Protein AF-A0A2M7WUG9-F1 (afdb_monomer)

Radius of gyration: 15.12 Å; Cα contacts (8 Å, |Δi|>4): 108; chains: 1; bounding box: 49×30×35 Å

Structure (mmCIF, N/CA/C/O backbone):
data_AF-A0A2M7WUG9-F1
#
_entry.id   AF-A0A2M7WUG9-F1
#
loop_
_atom_site.group_PDB
_atom_site.id
_atom_site.type_symbol
_atom_site.label_atom_id
_atom_site.label_alt_id
_atom_site.label_comp_id
_atom_site.label_asym_id
_atom_site.label_entity_id
_atom_site.label_seq_id
_atom_site.pdbx_PDB_ins_code
_atom_site.Cartn_x
_atom_site.Cartn_y
_atom_site.Cartn_z
_atom_site.occupancy
_atom_site.B_iso_or_equiv
_atom_site.auth_seq_id
_atom_site.auth_comp_id
_atom_site.auth_asym_id
_atom_site.auth_atom_id
_atom_site.pdbx_PDB_model_num
ATOM 1 N N . ASP A 1 1 ? -32.841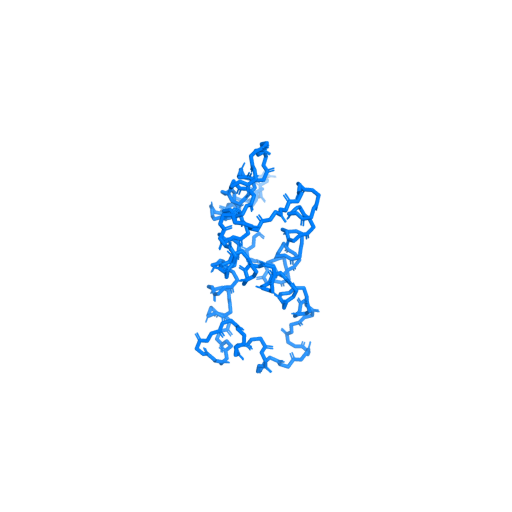 20.372 -19.139 1.00 46.22 1 ASP A N 1
ATOM 2 C CA . ASP A 1 1 ? -32.434 19.986 -17.782 1.00 46.22 1 ASP A CA 1
ATOM 3 C C . ASP A 1 1 ? -31.388 18.893 -17.939 1.00 46.22 1 ASP A C 1
ATOM 5 O O . ASP A 1 1 ? -31.719 17.719 -18.033 1.00 46.22 1 ASP A O 1
ATOM 9 N N . GLU A 1 2 ? -30.147 19.301 -18.215 1.00 43.75 2 GLU A N 1
ATOM 10 C CA . GLU A 1 2 ? -29.052 18.396 -18.576 1.00 43.75 2 GLU A CA 1
ATOM 11 C C . GLU A 1 2 ? -28.080 18.277 -17.405 1.00 43.75 2 GLU A C 1
ATOM 13 O O . GLU A 1 2 ? -27.332 19.198 -17.095 1.00 43.75 2 GLU A O 1
ATOM 18 N N . GLY A 1 3 ? -28.103 17.099 -16.785 1.00 35.75 3 GLY A N 1
ATOM 19 C CA . GLY A 1 3 ? -26.884 16.357 -16.498 1.00 35.75 3 GLY A CA 1
ATOM 20 C C . GLY A 1 3 ? -25.914 17.014 -15.529 1.00 35.75 3 GLY A C 1
ATOM 21 O O . GLY A 1 3 ? -24.826 17.432 -15.919 1.00 35.75 3 GLY A O 1
ATOM 22 N N . LEU A 1 4 ? -26.230 16.920 -14.238 1.00 43.97 4 LEU A N 1
ATOM 23 C CA . LEU A 1 4 ? -25.222 16.805 -13.185 1.00 43.97 4 LEU A CA 1
ATOM 24 C C . LEU A 1 4 ? -24.423 15.503 -13.394 1.00 43.97 4 LEU A C 1
ATOM 26 O O . LEU A 1 4 ? -24.538 14.550 -12.626 1.00 43.97 4 LEU A O 1
ATOM 30 N N . VAL A 1 5 ? -23.616 15.425 -14.456 1.00 50.41 5 VAL A N 1
ATOM 31 C CA . VAL A 1 5 ? -22.586 14.393 -14.587 1.00 50.41 5 VAL A CA 1
ATOM 32 C C . VAL A 1 5 ? -21.426 14.845 -13.716 1.00 50.41 5 VAL A C 1
ATOM 34 O O . VAL A 1 5 ? -20.475 15.475 -14.165 1.00 50.41 5 VAL A O 1
ATOM 37 N N . ASN A 1 6 ? -21.627 14.603 -12.423 1.00 40.38 6 ASN A N 1
ATOM 38 C CA . ASN A 1 6 ? -20.662 14.521 -11.341 1.00 40.38 6 ASN A CA 1
ATOM 39 C C . ASN A 1 6 ? -19.207 14.683 -11.796 1.00 40.38 6 ASN A C 1
ATOM 41 O O . ASN A 1 6 ? -18.523 13.721 -12.144 1.00 40.38 6 ASN A O 1
ATOM 45 N N . ASN A 1 7 ? -18.724 15.921 -11.729 1.00 43.81 7 ASN A N 1
ATOM 46 C CA . ASN A 1 7 ? -17.314 16.260 -11.839 1.00 43.81 7 ASN A CA 1
ATOM 47 C C . ASN A 1 7 ? -16.614 15.860 -10.524 1.00 43.81 7 ASN A C 1
ATOM 49 O O . ASN A 1 7 ? -16.103 16.715 -9.803 1.00 43.81 7 ASN A O 1
ATOM 53 N N . ILE A 1 8 ? -16.677 14.569 -10.159 1.00 52.41 8 ILE A N 1
ATOM 54 C CA . ILE A 1 8 ? -15.932 14.028 -9.017 1.00 52.41 8 ILE A CA 1
ATOM 55 C C . ILE A 1 8 ? -14.459 14.251 -9.358 1.00 52.41 8 ILE A C 1
ATOM 57 O O . ILE A 1 8 ? -13.998 13.748 -10.391 1.00 52.41 8 ILE A O 1
ATOM 61 N N . PRO A 1 9 ? -13.712 15.031 -8.560 1.00 56.53 9 PRO A N 1
ATOM 62 C CA . PRO A 1 9 ? -12.302 15.245 -8.821 1.00 56.53 9 PRO A CA 1
ATOM 63 C C . PRO A 1 9 ? -11.605 13.886 -8.821 1.00 56.53 9 PRO A C 1
ATOM 65 O O . PRO A 1 9 ? -11.499 13.243 -7.781 1.00 56.53 9 PRO A O 1
ATOM 68 N N . LYS A 1 10 ? -11.135 13.431 -9.990 1.00 66.81 10 LYS A N 1
ATOM 69 C CA . LYS A 1 10 ? -10.357 12.192 -10.079 1.00 66.81 10 LYS A CA 1
ATOM 70 C C . LYS A 1 10 ? -9.182 12.297 -9.111 1.00 66.81 10 LYS A C 1
ATOM 72 O O . LYS A 1 10 ? -8.388 13.238 -9.216 1.00 66.81 10 LYS A O 1
ATOM 77 N N . ASN A 1 11 ? -9.058 11.338 -8.195 1.00 88.81 11 ASN A N 1
ATOM 78 C CA . ASN A 1 11 ? -7.955 11.303 -7.245 1.00 88.81 11 ASN A CA 1
ATOM 79 C C . ASN A 1 11 ? -6.620 11.267 -8.020 1.00 88.81 11 ASN A C 1
ATOM 81 O O . ASN A 1 11 ? -6.273 10.278 -8.669 1.00 88.81 11 ASN A O 1
ATOM 85 N N . LYS A 1 12 ? -5.874 12.381 -8.001 1.00 93.56 12 LYS A N 1
ATOM 86 C CA . LYS A 1 12 ? -4.640 12.541 -8.792 1.00 93.56 12 LYS A CA 1
ATOM 87 C C . LYS A 1 12 ? -3.540 11.564 -8.367 1.00 93.56 12 LYS A C 1
ATOM 89 O O . LYS A 1 12 ? -2.688 11.235 -9.187 1.00 93.56 12 LYS A O 1
ATOM 94 N N . LYS A 1 13 ? -3.527 11.112 -7.104 1.00 94.94 13 LYS A N 1
ATOM 95 C CA . LYS A 1 13 ? -2.602 10.066 -6.632 1.00 94.94 13 LYS A CA 1
ATOM 96 C C . LYS A 1 13 ? -2.961 8.737 -7.287 1.00 94.94 13 LYS A C 1
ATOM 98 O O . LYS A 1 13 ? -2.104 8.137 -7.925 1.00 94.94 13 LYS A O 1
ATOM 103 N N . TRP A 1 14 ? -4.244 8.383 -7.290 1.00 97.56 14 TRP A N 1
ATOM 104 C CA . TRP A 1 14 ? -4.714 7.166 -7.947 1.00 97.56 14 TRP A CA 1
ATOM 105 C C . TRP A 1 14 ? -4.413 7.130 -9.451 1.00 97.56 14 TRP A C 1
ATOM 107 O O . TRP A 1 14 ? -3.959 6.119 -9.974 1.00 97.56 14 TRP A O 1
ATOM 117 N N . GLN A 1 15 ? -4.588 8.246 -10.164 1.00 96.81 15 GLN A N 1
ATOM 118 C CA . GLN A 1 15 ? -4.258 8.296 -11.596 1.00 96.81 15 GLN A CA 1
ATOM 119 C C . GLN A 1 15 ? -2.765 8.042 -11.873 1.00 96.81 15 GLN A C 1
ATOM 121 O O . GLN A 1 15 ? -2.430 7.439 -12.894 1.00 96.81 15 GLN A O 1
ATOM 126 N N . ARG A 1 16 ? -1.866 8.459 -10.970 1.00 96.94 16 ARG A N 1
ATOM 127 C CA . ARG A 1 16 ? -0.425 8.181 -11.086 1.00 96.94 16 ARG A CA 1
ATOM 128 C C . ARG A 1 16 ? -0.113 6.707 -10.861 1.00 96.94 16 ARG A C 1
ATOM 130 O O . ARG A 1 16 ? 0.559 6.121 -11.703 1.00 96.94 16 ARG A O 1
ATOM 137 N N . VAL A 1 17 ? -0.717 6.092 -9.843 1.00 98.31 17 VAL A N 1
ATOM 138 C CA . VAL A 1 17 ? -0.662 4.635 -9.625 1.00 98.31 17 VAL A CA 1
ATOM 139 C C . VAL A 1 17 ? -1.064 3.885 -10.899 1.00 98.31 17 VAL A C 1
ATOM 141 O O . VAL A 1 17 ? -0.323 3.026 -11.376 1.00 98.31 17 VAL A O 1
ATOM 144 N N . LEU A 1 18 ? -2.197 4.252 -11.509 1.00 97.88 18 LEU A N 1
ATOM 145 C CA . LEU A 1 18 ? -2.662 3.622 -12.749 1.00 97.88 18 LEU A CA 1
ATOM 146 C C . LEU A 1 18 ? -1.712 3.860 -13.930 1.00 97.88 18 LEU A C 1
ATOM 148 O O . LEU A 1 18 ? -1.515 2.958 -14.741 1.00 97.88 18 LEU A O 1
ATOM 152 N N . THR A 1 19 ? -1.106 5.046 -14.022 1.00 98.00 19 THR A N 1
ATOM 153 C CA . THR A 1 19 ? -0.128 5.374 -15.071 1.00 98.00 19 THR A CA 1
ATOM 154 C C . THR A 1 19 ? 1.111 4.488 -14.954 1.00 98.00 19 THR A C 1
ATOM 156 O O . THR A 1 19 ? 1.528 3.878 -15.937 1.00 98.00 19 THR A O 1
ATOM 159 N N . HIS A 1 20 ? 1.657 4.336 -13.747 1.00 98.12 20 HIS A N 1
ATOM 160 C CA . HIS A 1 20 ? 2.806 3.465 -13.493 1.00 98.12 20 HIS A CA 1
ATOM 161 C C . HIS A 1 20 ? 2.502 1.995 -13.820 1.00 98.12 20 HIS A C 1
ATOM 163 O O . HIS A 1 20 ? 3.330 1.300 -14.407 1.00 98.12 20 HIS A O 1
ATOM 169 N N . MET A 1 21 ? 1.282 1.528 -13.535 1.00 98.19 21 MET A N 1
ATOM 170 C CA . MET A 1 21 ? 0.847 0.162 -13.863 1.00 98.19 21 MET A CA 1
ATOM 171 C C . MET A 1 21 ? 0.721 -0.122 -15.367 1.00 98.19 21 MET A C 1
ATOM 173 O O . MET A 1 21 ? 0.809 -1.280 -15.790 1.00 98.19 21 MET A O 1
ATOM 177 N N . GLN A 1 22 ? 0.555 0.908 -16.201 1.00 97.56 22 GLN A N 1
ATOM 178 C CA . GLN A 1 22 ? 0.547 0.745 -17.658 1.00 97.56 22 GLN A CA 1
ATOM 179 C C . GLN A 1 22 ? 1.942 0.451 -18.227 1.00 97.56 22 GLN A C 1
ATOM 181 O O . GLN A 1 22 ? 2.038 -0.081 -19.335 1.00 97.56 22 GLN A O 1
ATOM 186 N N . SER A 1 23 ? 3.007 0.717 -17.466 1.00 96.69 23 SER A N 1
ATOM 187 C CA . SER A 1 23 ? 4.389 0.477 -17.880 1.00 96.69 23 SER A CA 1
ATOM 188 C C . SER A 1 23 ? 4.693 -1.005 -18.150 1.00 96.69 23 SER A C 1
ATOM 190 O O . SER A 1 23 ? 3.985 -1.927 -17.719 1.00 96.69 23 SER A O 1
ATOM 192 N N . THR A 1 24 ? 5.789 -1.234 -18.871 1.00 95.50 24 THR A N 1
ATOM 193 C CA . THR A 1 24 ? 6.433 -2.541 -19.056 1.00 95.50 24 THR A CA 1
ATOM 194 C C . THR A 1 24 ? 7.594 -2.769 -18.083 1.00 95.50 24 THR A C 1
ATOM 196 O O . THR A 1 24 ? 8.158 -3.860 -18.068 1.00 95.50 24 THR A O 1
ATOM 199 N N . ASN A 1 25 ? 7.965 -1.762 -17.283 1.00 97.19 25 ASN A N 1
ATOM 200 C CA . ASN A 1 25 ? 9.108 -1.830 -16.376 1.00 97.19 25 ASN A CA 1
ATOM 201 C C . ASN A 1 25 ? 8.684 -2.209 -14.957 1.00 97.19 25 ASN A C 1
ATOM 203 O O . ASN A 1 25 ? 7.796 -1.596 -14.366 1.00 97.19 25 ASN A O 1
ATOM 207 N N . GLN A 1 26 ? 9.417 -3.144 -14.354 1.00 97.62 26 GLN A N 1
ATOM 208 C CA . GLN A 1 26 ? 9.160 -3.584 -12.984 1.00 97.62 26 GLN A CA 1
ATOM 209 C C . GLN A 1 26 ? 9.327 -2.467 -11.941 1.00 97.62 26 GLN A C 1
ATOM 211 O O . GLN A 1 26 ? 8.605 -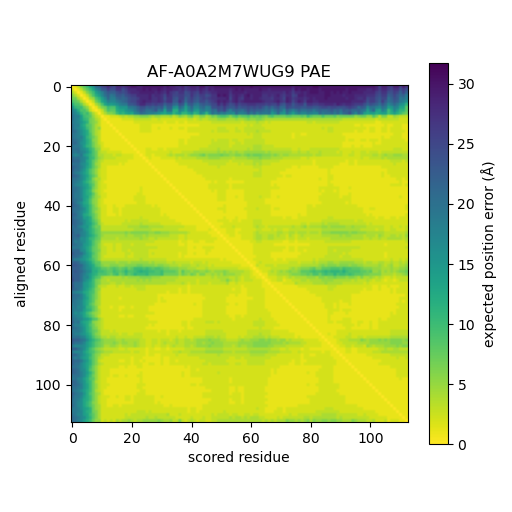2.446 -10.945 1.00 97.62 26 GLN A O 1
ATOM 216 N N . SER A 1 27 ? 10.259 -1.534 -12.154 1.00 97.81 27 SER A N 1
ATOM 217 C CA . SER A 1 27 ? 10.475 -0.403 -11.243 1.00 97.81 27 SER A CA 1
ATOM 218 C C . SER A 1 27 ? 9.245 0.499 -11.132 1.00 97.81 27 SER A C 1
ATOM 220 O O . SER A 1 27 ? 8.923 0.940 -10.032 1.00 97.81 27 SER A O 1
ATOM 222 N N . ASP A 1 28 ? 8.523 0.706 -12.236 1.00 98.44 28 ASP A N 1
ATOM 223 C CA . ASP A 1 28 ? 7.300 1.512 -12.244 1.00 98.44 28 ASP A CA 1
ATOM 224 C C . ASP A 1 28 ? 6.181 0.788 -11.483 1.00 98.44 28 ASP A C 1
ATOM 226 O O . ASP A 1 28 ? 5.477 1.396 -10.685 1.00 98.44 28 ASP A O 1
ATOM 230 N N . TRP A 1 29 ? 6.068 -0.537 -11.614 1.00 98.69 29 TRP A N 1
ATOM 231 C CA . TRP A 1 29 ? 5.093 -1.314 -10.836 1.00 98.69 29 TRP A CA 1
ATOM 232 C C . TRP A 1 29 ? 5.373 -1.266 -9.329 1.00 98.69 29 TRP A C 1
ATOM 234 O O . TRP A 1 29 ? 4.451 -1.122 -8.528 1.00 98.69 29 TRP A O 1
ATOM 244 N N . LYS A 1 30 ? 6.649 -1.335 -8.925 1.00 98.56 30 LYS A N 1
ATOM 245 C CA . LYS A 1 30 ? 7.039 -1.134 -7.520 1.00 98.56 30 LYS A CA 1
ATOM 246 C C . LYS A 1 30 ? 6.666 0.270 -7.043 1.00 98.56 30 LYS A C 1
ATOM 248 O O . LYS A 1 30 ? 6.159 0.413 -5.934 1.00 98.56 30 LYS A O 1
ATOM 253 N N . LEU A 1 31 ? 6.891 1.288 -7.876 1.00 98.38 31 LEU A N 1
ATOM 254 C CA . LEU A 1 31 ? 6.523 2.667 -7.568 1.00 98.38 31 LEU A CA 1
ATOM 255 C C . LEU A 1 31 ? 5.005 2.827 -7.412 1.00 98.38 31 LEU A C 1
ATOM 257 O O . LEU A 1 31 ? 4.570 3.473 -6.466 1.00 98.38 31 LEU A O 1
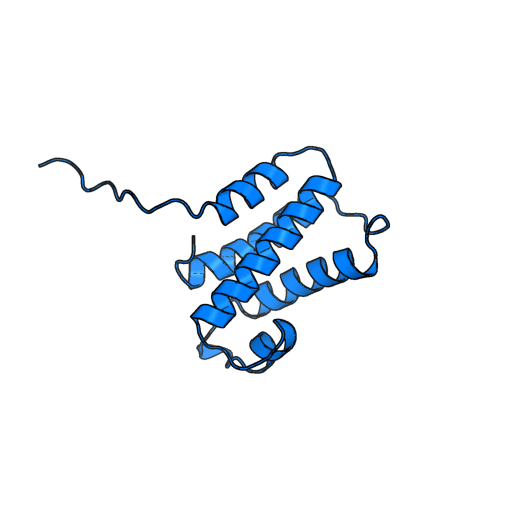ATOM 261 N N . ALA A 1 32 ? 4.203 2.174 -8.257 1.00 98.56 32 ALA A N 1
ATOM 262 C CA . ALA A 1 32 ? 2.746 2.153 -8.132 1.00 98.56 32 ALA A CA 1
ATOM 263 C C . ALA A 1 32 ? 2.289 1.604 -6.768 1.00 98.56 32 ALA A C 1
ATOM 265 O O . ALA A 1 32 ? 1.418 2.189 -6.129 1.00 98.56 32 ALA A O 1
ATOM 266 N N . ILE A 1 33 ? 2.903 0.509 -6.304 1.00 98.81 33 ILE A N 1
ATOM 267 C CA . ILE A 1 33 ? 2.603 -0.106 -5.000 1.00 98.81 33 ILE A CA 1
ATOM 268 C C . ILE A 1 33 ? 3.017 0.817 -3.846 1.00 98.81 33 ILE A C 1
ATOM 270 O O . ILE A 1 33 ? 2.261 0.976 -2.892 1.00 98.81 33 ILE A O 1
ATOM 274 N N . LEU A 1 34 ? 4.188 1.458 -3.933 1.00 98.62 34 LEU A N 1
ATOM 275 C CA . LEU A 1 34 ? 4.645 2.423 -2.927 1.00 98.62 34 LEU A CA 1
ATOM 276 C C . LEU A 1 34 ? 3.718 3.645 -2.847 1.00 98.62 34 LEU A C 1
ATOM 278 O O . LEU A 1 34 ? 3.368 4.073 -1.752 1.00 98.62 34 LEU A O 1
ATOM 282 N N . GLU A 1 35 ? 3.298 4.188 -3.992 1.00 98.38 35 GLU A N 1
ATOM 283 C CA . GLU A 1 35 ? 2.352 5.307 -4.045 1.00 98.38 35 GLU A CA 1
ATOM 284 C C . GLU A 1 35 ? 0.975 4.924 -3.484 1.00 98.38 35 GLU A C 1
ATOM 286 O O . GLU A 1 35 ? 0.377 5.712 -2.749 1.00 98.38 35 GLU A O 1
ATOM 291 N N . ALA A 1 36 ? 0.483 3.717 -3.781 1.00 98.69 36 ALA A N 1
ATOM 292 C CA . ALA A 1 36 ? -0.768 3.217 -3.219 1.00 98.69 36 ALA A CA 1
ATOM 293 C C . ALA A 1 36 ? -0.681 3.023 -1.693 1.00 98.69 36 ALA A C 1
ATOM 295 O O . ALA A 1 36 ? -1.622 3.354 -0.981 1.00 98.69 36 ALA A O 1
ATOM 296 N N . ASP A 1 37 ? 0.453 2.577 -1.154 1.00 98.75 37 ASP A N 1
ATOM 297 C CA . ASP A 1 37 ? 0.625 2.451 0.299 1.00 98.75 37 ASP A CA 1
ATOM 298 C C . ASP A 1 37 ? 0.647 3.806 1.022 1.00 98.75 37 ASP A C 1
ATOM 300 O O . ASP A 1 37 ? 0.080 3.935 2.104 1.00 98.75 37 ASP A O 1
ATOM 304 N N . ILE A 1 38 ? 1.220 4.842 0.398 1.00 98.38 38 ILE A N 1
ATOM 305 C CA . ILE A 1 38 ? 1.137 6.219 0.914 1.00 98.38 38 ILE A CA 1
ATOM 306 C C . ILE A 1 38 ? -0.325 6.684 0.952 1.00 98.38 38 ILE A C 1
ATOM 308 O O . ILE A 1 38 ? -0.762 7.294 1.923 1.00 98.38 38 ILE A O 1
ATOM 312 N N . MET A 1 39 ? -1.110 6.372 -0.085 1.00 98.38 39 MET A N 1
ATOM 313 C CA . MET A 1 39 ? -2.547 6.671 -0.084 1.00 98.38 39 MET A CA 1
ATOM 314 C C . MET A 1 39 ? -3.300 5.916 1.021 1.00 98.38 39 MET A C 1
ATOM 316 O O . MET A 1 39 ? -4.214 6.481 1.616 1.00 98.38 39 MET A O 1
ATOM 320 N N . LEU A 1 40 ? -2.925 4.663 1.306 1.00 98.50 40 LEU A N 1
ATOM 321 C CA . LEU A 1 40 ? -3.490 3.897 2.418 1.00 98.50 40 LEU A CA 1
ATOM 322 C C . LEU A 1 40 ? -3.202 4.575 3.759 1.00 98.50 40 LEU A C 1
ATOM 324 O O . LEU A 1 40 ? -4.116 4.726 4.561 1.00 98.50 40 LEU A O 1
ATOM 328 N N . GLU A 1 41 ? -1.968 5.018 3.997 1.00 98.25 41 GLU A N 1
ATOM 329 C CA . GLU A 1 41 ? -1.616 5.737 5.225 1.00 98.25 41 GLU A CA 1
ATOM 330 C C . GLU A 1 41 ? -2.470 6.993 5.421 1.00 98.25 41 GLU A C 1
ATOM 332 O O . GLU A 1 41 ? -3.079 7.165 6.476 1.00 98.25 41 GLU A O 1
ATOM 337 N N . GLU A 1 42 ? -2.592 7.813 4.375 1.00 97.56 42 GLU A N 1
ATOM 338 C CA . GLU A 1 42 ? -3.400 9.034 4.396 1.00 97.56 42 GLU A CA 1
ATOM 339 C C . GLU A 1 42 ? -4.884 8.761 4.654 1.00 97.56 42 GLU A C 1
ATOM 341 O O . GLU A 1 42 ? -5.542 9.530 5.357 1.00 97.56 42 GLU A O 1
ATOM 346 N N . LEU A 1 43 ? -5.421 7.677 4.088 1.00 96.81 43 LEU A N 1
ATOM 347 C CA . LEU A 1 43 ? -6.790 7.237 4.344 1.00 96.81 43 LEU A CA 1
ATOM 348 C C . LEU A 1 43 ? -6.969 6.850 5.812 1.00 96.81 43 LEU A C 1
ATOM 350 O O . LEU A 1 43 ? -7.921 7.305 6.445 1.00 96.81 43 LEU A O 1
ATOM 354 N N . LEU A 1 44 ? -6.058 6.042 6.363 1.00 96.69 44 LEU A N 1
ATOM 355 C CA . LEU A 1 44 ? -6.139 5.597 7.756 1.00 96.69 44 LEU A CA 1
ATOM 356 C C . LEU A 1 44 ? -6.011 6.776 8.733 1.00 96.69 44 LEU A C 1
ATOM 358 O O . LEU A 1 44 ? -6.718 6.816 9.741 1.00 96.69 44 LEU A O 1
ATOM 362 N N . ASP A 1 45 ? -5.170 7.760 8.404 1.00 96.31 45 ASP A N 1
ATOM 363 C CA . ASP A 1 45 ? -5.041 9.011 9.156 1.00 96.31 45 ASP A CA 1
ATOM 364 C C . ASP A 1 45 ? -6.313 9.858 9.095 1.00 96.31 45 ASP A C 1
ATOM 366 O O . ASP A 1 45 ? -6.796 10.338 10.124 1.00 96.31 45 ASP A O 1
ATOM 370 N N . ALA A 1 46 ? -6.897 10.020 7.905 1.00 9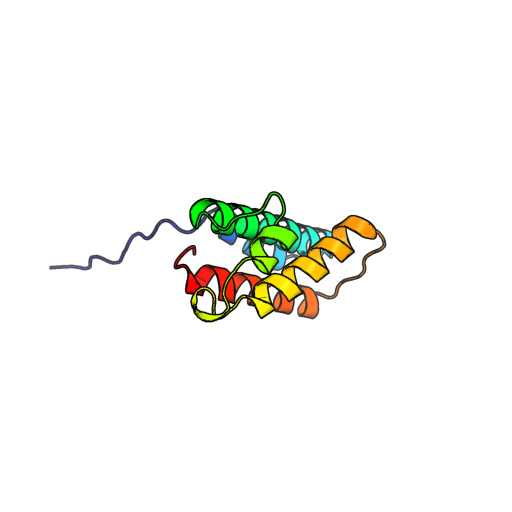4.62 46 ALA A N 1
ATOM 371 C CA . ALA A 1 46 ? -8.143 10.760 7.730 1.00 94.62 46 ALA A CA 1
ATOM 372 C C . ALA A 1 46 ? -9.318 10.096 8.469 1.00 94.62 46 ALA A C 1
ATOM 374 O O . ALA A 1 46 ? -10.161 10.794 9.039 1.00 94.62 46 ALA A O 1
ATOM 375 N N . ALA A 1 47 ? -9.337 8.761 8.512 1.00 92.00 47 ALA A N 1
ATOM 376 C CA . ALA A 1 47 ? -10.293 7.961 9.275 1.00 92.00 47 ALA A CA 1
ATOM 377 C C . ALA A 1 47 ? -10.019 7.955 10.793 1.00 92.00 47 ALA A C 1
ATOM 379 O O . ALA A 1 47 ? -10.845 7.463 11.559 1.00 92.00 47 ALA A O 1
ATOM 380 N N . LYS A 1 48 ? -8.906 8.554 11.245 1.00 93.94 48 LYS A N 1
ATOM 381 C CA . LYS A 1 48 ? -8.491 8.662 12.655 1.00 93.94 48 LYS A CA 1
ATOM 382 C C . LYS A 1 48 ? -8.303 7.311 13.350 1.00 93.94 48 LYS A C 1
ATOM 384 O O . LYS A 1 48 ? -8.546 7.201 14.555 1.00 93.94 48 LYS A O 1
ATOM 389 N N . PHE A 1 49 ? -7.849 6.294 12.620 1.00 93.88 49 PHE A N 1
ATOM 390 C CA . PHE A 1 49 ? -7.511 5.017 13.238 1.00 93.88 49 PHE A CA 1
ATOM 391 C C . PHE A 1 49 ? -6.248 5.148 14.109 1.00 93.88 49 PHE A C 1
ATOM 393 O O . PHE A 1 49 ? -5.274 5.773 13.685 1.00 93.88 49 PHE A O 1
ATOM 400 N N . PRO A 1 50 ? -6.240 4.592 15.335 1.00 92.31 50 PRO A N 1
ATOM 401 C CA . PRO A 1 50 ? -5.149 4.799 16.282 1.00 92.31 50 PRO A CA 1
ATOM 402 C C . PRO A 1 50 ? -3.909 3.963 15.936 1.00 92.31 50 PRO A C 1
ATOM 404 O O . PRO A 1 50 ? -3.997 2.750 15.755 1.00 92.31 50 PRO A O 1
ATOM 407 N N . GLY A 1 51 ? -2.737 4.598 15.928 1.00 95.31 51 GLY A N 1
ATOM 408 C CA . GLY A 1 51 ? -1.434 3.962 15.699 1.00 95.31 51 GLY A CA 1
ATOM 409 C C . GLY A 1 51 ? -0.469 4.907 14.984 1.00 95.31 51 GLY A C 1
ATOM 410 O O . GLY A 1 51 ? -0.908 5.818 14.285 1.00 95.31 51 GLY A O 1
ATOM 411 N N . GLU A 1 52 ? 0.838 4.707 15.146 1.00 95.06 52 GLU A N 1
ATOM 412 C CA . GLU A 1 52 ? 1.860 5.532 14.485 1.00 95.06 52 GLU A CA 1
ATOM 413 C C . GLU A 1 52 ? 2.168 5.013 13.078 1.00 95.06 52 GLU A C 1
ATOM 415 O O . GLU A 1 52 ? 2.399 5.790 12.156 1.00 95.06 52 GLU A O 1
ATOM 420 N N . THR A 1 53 ? 2.114 3.693 12.890 1.00 97.00 53 THR A N 1
ATOM 421 C CA . THR A 1 53 ? 2.385 3.035 11.602 1.00 97.00 53 THR A CA 1
ATOM 422 C C . THR A 1 53 ? 1.120 2.438 10.986 1.00 97.00 53 THR A C 1
ATOM 424 O O . THR A 1 53 ? 0.165 2.132 11.699 1.00 97.00 53 THR A O 1
ATOM 427 N N . ILE A 1 54 ? 1.116 2.177 9.670 1.00 97.56 54 ILE A N 1
ATOM 428 C CA . ILE A 1 54 ? 0.026 1.428 9.007 1.00 97.56 54 ILE A CA 1
ATOM 429 C C . ILE A 1 54 ? -0.238 0.098 9.726 1.00 97.56 54 ILE A C 1
ATOM 431 O O . ILE A 1 54 ? -1.386 -0.240 9.986 1.00 97.56 54 ILE A O 1
ATOM 435 N N . SER A 1 55 ? 0.815 -0.639 10.097 1.00 97.12 55 SER A N 1
ATOM 436 C CA . SER A 1 55 ? 0.672 -1.927 10.790 1.00 97.12 55 SER A CA 1
ATOM 437 C C . SER A 1 55 ? -0.008 -1.788 12.156 1.00 97.12 55 SER A C 1
ATOM 439 O O . SER A 1 55 ? -0.829 -2.625 12.522 1.00 97.12 55 SER A O 1
ATOM 441 N N . GLU A 1 56 ? 0.304 -0.740 12.917 1.00 97.56 56 GLU A N 1
ATOM 442 C CA . GLU A 1 56 ? -0.362 -0.472 14.196 1.00 97.56 56 GLU A CA 1
ATOM 443 C C . GLU A 1 56 ? -1.813 -0.042 14.003 1.00 97.56 56 GLU A C 1
ATOM 445 O O . GLU A 1 56 ? -2.691 -0.589 14.669 1.00 97.56 56 GLU A O 1
ATOM 450 N N . LYS A 1 57 ? -2.073 0.866 13.052 1.00 97.50 57 LYS A N 1
ATOM 451 C CA . LYS A 1 57 ? -3.429 1.305 12.701 1.00 97.50 57 LYS A CA 1
ATOM 452 C C . LYS A 1 57 ? -4.287 0.104 12.319 1.00 97.50 57 LYS A C 1
ATOM 454 O O . LYS A 1 57 ? -5.295 -0.142 12.964 1.00 97.50 57 LYS A O 1
ATOM 459 N N . LEU A 1 58 ? -3.836 -0.717 11.369 1.00 96.69 58 LEU A N 1
ATOM 460 C CA . LEU A 1 58 ? -4.553 -1.919 10.931 1.00 96.69 58 LEU A CA 1
ATOM 461 C C . LEU A 1 58 ? -4.733 -2.970 12.039 1.00 96.69 58 LEU A C 1
ATOM 463 O O . LEU A 1 58 ? -5.652 -3.777 11.965 1.00 96.69 58 LEU A O 1
ATOM 467 N N . LYS A 1 59 ? -3.869 -3.005 13.057 1.00 96.06 59 LYS A N 1
ATOM 468 C CA . LYS A 1 59 ? -4.014 -3.936 14.187 1.00 96.06 59 LYS A CA 1
ATOM 469 C C . LYS A 1 59 ? -5.105 -3.499 15.166 1.00 96.06 59 LYS A C 1
ATOM 471 O O . LYS A 1 59 ? -5.695 -4.352 15.821 1.00 96.06 59 LYS A O 1
ATOM 476 N N . ASN A 1 60 ? -5.337 -2.195 15.283 1.00 93.81 60 ASN A N 1
ATOM 477 C CA . ASN A 1 60 ? -6.273 -1.616 16.245 1.00 93.81 60 ASN A CA 1
ATOM 478 C C . ASN A 1 60 ? -7.680 -1.388 15.668 1.00 93.81 60 ASN A C 1
ATOM 480 O O . ASN A 1 60 ? -8.534 -0.849 16.366 1.00 93.81 60 ASN A O 1
ATOM 484 N N . ILE A 1 61 ? -7.916 -1.746 14.403 1.00 93.06 61 ILE A N 1
ATOM 485 C CA . ILE A 1 61 ? -9.221 -1.606 13.755 1.00 93.06 61 ILE A CA 1
ATOM 486 C C . ILE A 1 61 ? -10.091 -2.813 14.091 1.00 93.06 61 ILE A C 1
ATOM 488 O O . ILE A 1 61 ? -9.684 -3.959 13.896 1.00 93.06 61 ILE A O 1
ATOM 492 N N . GLU A 1 62 ? -11.308 -2.547 14.556 1.00 89.19 62 GLU A N 1
ATOM 493 C CA . GLU A 1 62 ? -12.337 -3.569 14.709 1.00 89.19 62 GLU A CA 1
ATOM 494 C C . GLU A 1 62 ? -12.827 -4.021 13.328 1.00 89.19 62 GLU A C 1
ATOM 496 O O . GLU A 1 62 ? -13.096 -3.205 12.446 1.00 89.19 62 GLU A O 1
ATOM 501 N N . GLN A 1 63 ? -12.978 -5.332 13.128 1.00 83.06 63 GLN A N 1
ATOM 502 C CA . GLN A 1 63 ? -13.315 -5.897 11.813 1.00 83.06 63 GLN A CA 1
ATOM 503 C C . GLN A 1 63 ? -14.660 -5.385 11.259 1.00 83.06 63 GLN A C 1
ATOM 505 O O . GLN A 1 63 ? -14.852 -5.360 10.046 1.00 83.06 63 GLN A O 1
ATOM 510 N N . SER A 1 64 ? -15.580 -4.950 12.128 1.00 88.44 64 SER A N 1
ATOM 511 C CA . SER A 1 64 ? -16.861 -4.347 11.736 1.00 88.44 64 SER A CA 1
ATOM 512 C C . SER A 1 64 ? -16.731 -2.988 11.050 1.00 88.44 64 SER A C 1
ATOM 514 O O . SER A 1 64 ? -17.650 -2.586 10.340 1.00 88.44 64 SER A O 1
ATOM 516 N N . ASP A 1 65 ? -15.616 -2.288 11.264 1.00 88.31 65 ASP A N 1
ATOM 517 C CA . ASP A 1 65 ? -15.418 -0.905 10.823 1.00 88.31 65 ASP A CA 1
ATOM 518 C C . ASP A 1 65 ? -14.625 -0.824 9.509 1.00 88.31 65 ASP A C 1
ATOM 520 O O . ASP A 1 65 ? -14.492 0.254 8.928 1.00 88.31 65 ASP A O 1
ATOM 524 N N . PHE A 1 66 ? -14.083 -1.956 9.040 1.00 93.75 66 PHE A N 1
ATOM 525 C CA . PHE A 1 66 ? -13.250 -2.040 7.843 1.00 93.75 66 PHE A CA 1
ATOM 526 C C . PHE A 1 66 ? -13.315 -3.444 7.221 1.00 93.75 66 PHE A C 1
ATOM 528 O O . PHE A 1 66 ? -12.550 -4.350 7.558 1.00 93.75 66 PHE A O 1
ATOM 535 N N . ASN A 1 67 ? -14.219 -3.622 6.262 1.00 95.81 67 ASN A N 1
ATOM 536 C CA . ASN A 1 67 ? -14.502 -4.911 5.633 1.00 95.81 67 ASN A CA 1
ATOM 537 C C . ASN A 1 67 ? -13.326 -5.432 4.795 1.00 95.81 67 ASN A C 1
ATOM 539 O O . ASN A 1 67 ? -13.119 -6.640 4.696 1.00 95.81 67 ASN A O 1
ATOM 543 N N . THR A 1 68 ? -12.541 -4.537 4.194 1.00 97.06 68 THR A N 1
ATOM 54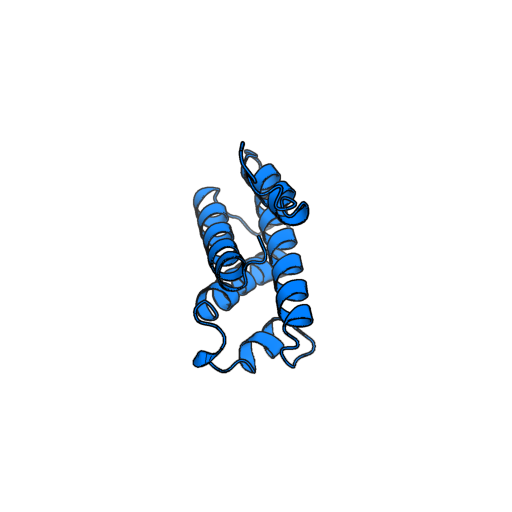4 C CA . THR A 1 68 ? -11.378 -4.884 3.361 1.00 97.06 68 THR A CA 1
ATOM 545 C C . THR A 1 68 ? -10.041 -4.811 4.115 1.00 97.06 68 THR A C 1
ATOM 547 O O . THR A 1 68 ? -8.974 -4.754 3.501 1.00 97.06 68 THR A O 1
ATOM 550 N N . ILE A 1 69 ? -10.061 -4.898 5.452 1.00 97.12 69 ILE A N 1
ATOM 551 C CA . ILE A 1 69 ? -8.858 -4.863 6.305 1.00 97.12 69 ILE A CA 1
ATOM 552 C C . ILE A 1 69 ? -7.813 -5.929 5.931 1.00 97.12 69 ILE A C 1
ATOM 554 O O . ILE A 1 69 ? -6.611 -5.661 5.949 1.00 97.12 69 ILE A O 1
ATOM 558 N N . GLU A 1 70 ? -8.244 -7.130 5.534 1.00 97.31 70 GLU A N 1
ATOM 559 C CA . GLU A 1 70 ? -7.338 -8.198 5.086 1.00 97.31 70 GLU A CA 1
ATOM 560 C C . GLU A 1 70 ? -6.618 -7.829 3.781 1.00 97.31 70 GLU A C 1
ATOM 562 O O . GLU A 1 70 ? -5.419 -8.083 3.644 1.00 97.31 70 GLU A O 1
ATOM 567 N N . ALA A 1 71 ? -7.318 -7.158 2.859 1.00 98.44 71 ALA A N 1
ATOM 568 C CA . ALA A 1 71 ? -6.737 -6.661 1.616 1.00 98.44 71 ALA A CA 1
ATOM 569 C C . ALA A 1 71 ? -5.690 -5.571 1.894 1.00 98.44 71 ALA A C 1
ATOM 571 O O . ALA A 1 71 ? -4.607 -5.601 1.307 1.00 98.44 71 ALA A O 1
ATOM 572 N N . ALA A 1 72 ? -5.969 -4.661 2.836 1.00 98.31 72 ALA A N 1
ATOM 573 C CA . ALA A 1 72 ? -5.009 -3.651 3.282 1.00 98.31 72 ALA A CA 1
ATOM 574 C C . ALA A 1 72 ? -3.745 -4.294 3.877 1.00 98.31 72 ALA A C 1
ATOM 576 O O . ALA A 1 72 ? -2.626 -3.936 3.504 1.00 98.31 72 ALA A O 1
ATOM 577 N N . TRP A 1 73 ? -3.915 -5.290 4.754 1.00 98.38 73 TRP A N 1
ATOM 578 C CA . TRP A 1 73 ? -2.807 -6.040 5.347 1.00 98.38 73 TRP A CA 1
ATOM 579 C C . TRP A 1 73 ? -1.949 -6.747 4.303 1.00 98.38 73 TRP A C 1
ATOM 581 O O . TRP A 1 73 ? -0.719 -6.718 4.381 1.00 98.38 73 TRP A O 1
ATOM 591 N N . GLU A 1 74 ? -2.580 -7.422 3.348 1.00 98.56 74 GLU A N 1
ATOM 592 C CA . GLU A 1 74 ? -1.868 -8.152 2.310 1.00 98.56 74 GLU A CA 1
ATOM 593 C C . GLU A 1 74 ? -1.090 -7.205 1.390 1.00 98.56 74 GLU A C 1
ATOM 595 O O . GLU A 1 74 ? 0.106 -7.412 1.160 1.00 98.56 74 GLU A O 1
ATOM 600 N N . ALA A 1 75 ? -1.729 -6.133 0.922 1.00 98.69 75 ALA 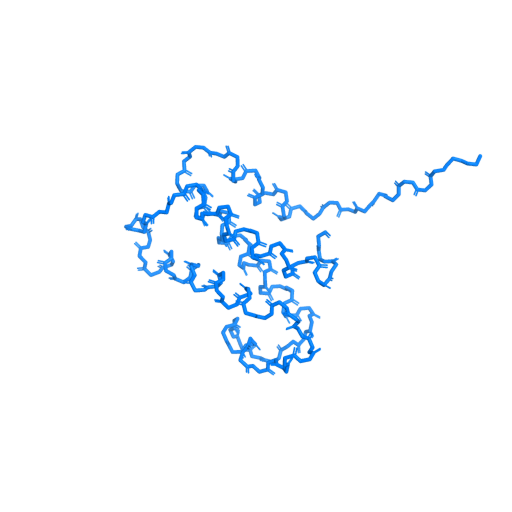A N 1
ATOM 601 C CA . ALA A 1 75 ? -1.090 -5.151 0.058 1.00 98.69 75 ALA A CA 1
ATOM 602 C C . ALA A 1 75 ? 0.116 -4.486 0.753 1.00 98.69 75 ALA A C 1
ATOM 604 O O . ALA A 1 75 ? 1.218 -4.441 0.193 1.00 98.69 75 ALA A O 1
ATOM 605 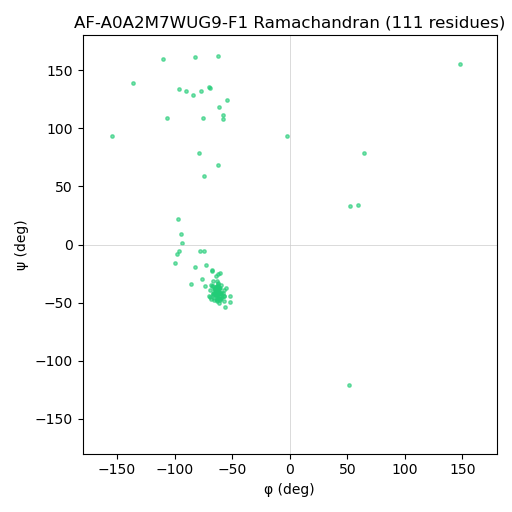N N . HIS A 1 76 ? -0.049 -4.100 2.024 1.00 98.56 76 HIS A N 1
ATOM 606 C CA . HIS A 1 76 ? 1.017 -3.523 2.842 1.00 98.56 76 HIS A CA 1
ATOM 607 C C . HIS A 1 76 ? 2.210 -4.481 3.032 1.00 98.56 76 HIS A C 1
ATOM 609 O O . HIS A 1 76 ? 3.370 -4.064 2.982 1.00 98.56 76 HIS A O 1
ATOM 615 N N . LYS A 1 77 ? 1.975 -5.795 3.180 1.00 98.56 77 LYS A N 1
ATOM 616 C CA . LYS A 1 77 ? 3.060 -6.797 3.259 1.00 98.56 77 LYS A CA 1
ATOM 617 C C . LYS A 1 77 ? 3.894 -6.859 1.978 1.00 98.56 77 LYS A C 1
ATOM 619 O O . LYS A 1 77 ? 5.122 -6.997 2.052 1.00 98.56 77 LYS A O 1
ATOM 624 N N . VAL A 1 78 ? 3.263 -6.738 0.808 1.00 98.44 78 VAL A N 1
ATOM 625 C CA . VAL A 1 78 ? 3.998 -6.681 -0.465 1.00 98.44 78 VAL A CA 1
ATOM 626 C C . VAL A 1 78 ? 4.827 -5.404 -0.540 1.00 98.44 78 VAL A C 1
ATOM 628 O O . VAL A 1 78 ? 6.017 -5.471 -0.860 1.00 98.44 78 VAL A O 1
ATOM 631 N N . ARG A 1 79 ? 4.262 -4.256 -0.146 1.00 98.38 79 ARG A N 1
ATOM 632 C CA . ARG A 1 79 ? 5.026 -3.008 -0.043 1.00 98.38 79 ARG A CA 1
ATOM 633 C C . ARG A 1 79 ? 6.228 -3.138 0.894 1.00 98.38 79 ARG A C 1
ATOM 635 O O . ARG A 1 79 ? 7.326 -2.712 0.537 1.00 98.38 79 ARG A O 1
ATOM 642 N N . ASN A 1 80 ? 6.065 -3.760 2.061 1.00 98.12 80 ASN A N 1
ATOM 643 C CA . ASN A 1 80 ? 7.174 -3.985 2.995 1.00 98.12 80 ASN A CA 1
ATOM 644 C C . ASN A 1 80 ? 8.261 -4.877 2.390 1.00 98.12 80 ASN A C 1
ATOM 646 O O . ASN A 1 80 ? 9.451 -4.636 2.590 1.00 98.12 80 ASN A O 1
ATOM 650 N N . SER A 1 81 ? 7.875 -5.865 1.583 1.00 98.19 81 SER A N 1
ATOM 651 C CA . SER A 1 81 ? 8.830 -6.704 0.855 1.00 98.19 81 SER A CA 1
ATOM 652 C C . SER A 1 81 ? 9.631 -5.903 -0.178 1.00 98.19 81 SER A C 1
ATOM 654 O O . SER A 1 81 ? 10.839 -6.111 -0.296 1.00 98.19 81 SER A O 1
ATOM 656 N N . ILE A 1 82 ? 8.997 -4.947 -0.872 1.00 98.12 82 ILE A N 1
ATOM 657 C CA . ILE A 1 82 ? 9.682 -4.004 -1.773 1.00 98.12 82 ILE A CA 1
ATOM 658 C C . ILE A 1 82 ? 10.672 -3.138 -0.991 1.00 98.12 82 ILE A C 1
ATOM 660 O O . ILE A 1 82 ? 11.809 -2.988 -1.425 1.00 98.12 82 ILE A O 1
ATOM 664 N N . ALA A 1 83 ? 10.275 -2.595 0.162 1.00 96.25 83 ALA A N 1
ATOM 665 C CA . ALA A 1 83 ? 11.142 -1.738 0.970 1.00 96.25 83 ALA A CA 1
ATOM 666 C C . ALA A 1 83 ? 12.373 -2.489 1.509 1.00 96.25 83 ALA A C 1
ATOM 668 O O . ALA A 1 83 ? 13.485 -1.974 1.436 1.00 96.25 83 ALA A O 1
ATOM 669 N N . HIS A 1 84 ? 12.196 -3.718 2.002 1.00 97.06 84 HIS A N 1
ATOM 670 C CA . HIS A 1 84 ? 13.296 -4.510 2.561 1.00 97.06 84 HIS A CA 1
ATOM 671 C C . HIS A 1 84 ? 14.254 -5.070 1.506 1.00 97.06 84 HIS A C 1
ATOM 673 O O . HIS A 1 84 ? 15.449 -5.176 1.765 1.00 97.06 84 HIS A O 1
ATOM 679 N N . ARG A 1 85 ? 13.744 -5.463 0.332 1.00 97.00 85 ARG A N 1
ATOM 680 C CA . ARG A 1 85 ? 14.555 -6.098 -0.724 1.00 97.00 85 ARG A CA 1
ATOM 681 C C . ARG A 1 85 ? 14.983 -5.134 -1.832 1.00 97.00 85 ARG A C 1
ATOM 683 O O . ARG A 1 85 ? 15.864 -5.467 -2.614 1.00 97.00 85 ARG A O 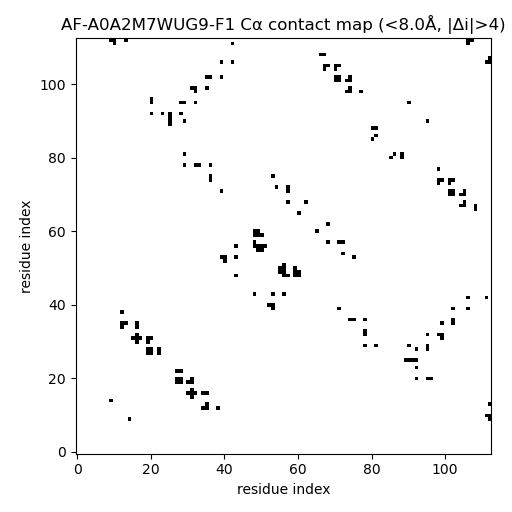1
ATOM 690 N N . GLY A 1 86 ? 14.364 -3.960 -1.930 1.00 93.94 86 GLY A N 1
ATOM 691 C CA . GLY A 1 86 ? 14.707 -2.913 -2.889 1.00 93.94 86 GLY A CA 1
ATOM 692 C C . GLY A 1 86 ? 14.787 -3.407 -4.338 1.00 93.94 86 GLY A C 1
ATOM 693 O O . GLY A 1 86 ? 13.817 -3.920 -4.915 1.00 93.94 86 GLY A O 1
ATOM 694 N N . ALA A 1 87 ? 15.965 -3.236 -4.942 1.00 91.94 87 ALA A N 1
ATOM 695 C CA . ALA A 1 87 ? 16.240 -3.656 -6.314 1.00 91.94 87 ALA A CA 1
ATOM 696 C C . ALA A 1 87 ? 16.058 -5.174 -6.512 1.00 91.94 87 ALA A C 1
ATOM 698 O O . ALA A 1 87 ? 15.507 -5.575 -7.536 1.00 91.94 87 ALA A O 1
ATOM 699 N N . ASP A 1 88 ? 16.383 -5.989 -5.503 1.00 96.06 88 ASP A N 1
ATOM 700 C CA . ASP A 1 88 ? 16.350 -7.460 -5.559 1.00 96.06 88 ASP A CA 1
ATOM 701 C C . ASP A 1 88 ? 14.938 -8.053 -5.432 1.00 96.06 88 ASP A C 1
ATOM 703 O O . ASP A 1 88 ? 14.740 -9.272 -5.516 1.00 96.06 88 ASP A O 1
ATOM 707 N N . PHE A 1 89 ? 13.926 -7.221 -5.177 1.00 96.69 89 PHE A N 1
ATOM 708 C CA . PHE A 1 89 ? 12.540 -7.669 -5.178 1.00 96.69 89 PHE A CA 1
ATOM 709 C C . PHE A 1 89 ? 12.053 -7.871 -6.615 1.00 96.69 89 PHE A C 1
ATOM 711 O O . PHE A 1 89 ? 11.835 -6.899 -7.326 1.00 96.69 89 PHE A O 1
ATOM 718 N N . ALA A 1 90 ? 11.844 -9.104 -7.061 1.00 96.56 90 ALA A N 1
ATOM 719 C CA . ALA A 1 90 ? 11.216 -9.354 -8.355 1.00 96.56 90 ALA A CA 1
ATOM 720 C C . ALA A 1 90 ? 9.693 -9.462 -8.193 1.00 96.56 90 ALA A C 1
ATOM 722 O O . ALA A 1 90 ? 9.214 -10.198 -7.334 1.00 96.56 90 ALA A O 1
ATOM 723 N N . ILE A 1 91 ? 8.942 -8.758 -9.039 1.00 97.56 91 ILE A N 1
ATOM 724 C CA . ILE A 1 91 ? 7.479 -8.832 -9.124 1.00 97.56 91 ILE A CA 1
ATOM 725 C C . ILE A 1 91 ? 7.041 -8.882 -10.591 1.00 97.56 91 ILE A C 1
ATOM 727 O O . ILE A 1 91 ? 7.622 -8.206 -11.446 1.00 97.56 91 ILE A O 1
ATOM 731 N N . SER A 1 92 ? 6.053 -9.720 -10.898 1.00 98.19 92 SER A N 1
ATOM 732 C CA . SER A 1 92 ? 5.437 -9.775 -12.226 1.00 98.19 92 SER A CA 1
ATOM 733 C C . SER A 1 92 ? 4.376 -8.683 -12.375 1.00 98.19 92 SER A C 1
ATOM 735 O O . SER A 1 92 ? 3.866 -8.158 -11.385 1.00 98.19 92 SER A O 1
ATOM 737 N N . LYS A 1 93 ? 4.007 -8.360 -13.619 1.00 98.25 93 LYS A N 1
ATOM 738 C CA . LYS A 1 93 ? 2.919 -7.409 -13.882 1.00 98.25 93 LYS A CA 1
ATOM 739 C C . LYS A 1 93 ? 1.598 -7.881 -13.271 1.00 98.25 93 LYS A C 1
ATOM 741 O O . LYS A 1 93 ? 0.896 -7.077 -12.668 1.00 98.25 93 LYS A O 1
ATOM 746 N N . ASP A 1 94 ? 1.301 -9.174 -13.386 1.00 98.31 94 ASP A N 1
ATOM 747 C CA . ASP A 1 94 ? 0.065 -9.768 -12.865 1.00 98.31 94 ASP A CA 1
ATOM 748 C C . ASP A 1 94 ? -0.007 -9.678 -11.338 1.00 98.31 94 ASP A C 1
ATOM 750 O O . ASP A 1 94 ? -1.035 -9.282 -10.793 1.00 98.31 94 ASP A O 1
ATOM 754 N N . GLU A 1 95 ? 1.100 -9.962 -10.644 1.00 98.56 95 GLU A N 1
ATOM 755 C CA . GLU A 1 95 ? 1.155 -9.842 -9.186 1.00 98.56 95 GLU A CA 1
ATOM 756 C C . GLU A 1 95 ? 1.037 -8.381 -8.743 1.00 98.56 95 GLU A C 1
ATOM 758 O O . GLU A 1 95 ? 0.285 -8.069 -7.823 1.00 98.56 95 GLU A O 1
ATOM 763 N N . ALA A 1 96 ? 1.703 -7.456 -9.439 1.00 98.69 96 ALA A N 1
ATOM 764 C CA . ALA A 1 96 ? 1.541 -6.034 -9.161 1.00 98.69 96 ALA A CA 1
ATOM 765 C C . ALA A 1 96 ? 0.090 -5.573 -9.385 1.00 98.69 96 ALA A C 1
ATOM 767 O O . ALA A 1 96 ? -0.465 -4.856 -8.555 1.00 98.69 96 ALA A O 1
ATOM 768 N N . GLN A 1 97 ? -0.567 -6.030 -10.454 1.00 98.62 97 GLN A N 1
ATOM 769 C CA . GLN A 1 97 ? -1.964 -5.699 -10.739 1.00 98.62 97 GLN A CA 1
ATOM 770 C C . GLN A 1 97 ? -2.921 -6.260 -9.681 1.00 98.62 97 GLN A C 1
ATOM 772 O O . GLN A 1 97 ? -3.878 -5.582 -9.291 1.00 98.62 97 GLN A O 1
ATOM 777 N N . ARG A 1 98 ? -2.652 -7.471 -9.187 1.00 98.75 98 ARG A N 1
ATOM 778 C CA . ARG A 1 98 ? -3.385 -8.081 -8.075 1.00 98.75 98 ARG A CA 1
ATOM 779 C C . ARG A 1 98 ? -3.269 -7.225 -6.814 1.00 98.75 98 ARG A C 1
ATOM 781 O O . ARG A 1 98 ? -4.288 -6.876 -6.228 1.00 98.75 98 ARG A O 1
ATOM 788 N N . VAL A 1 99 ? -2.057 -6.800 -6.458 1.00 98.81 99 VAL A N 1
ATOM 789 C CA . VAL A 1 99 ? -1.804 -5.939 -5.289 1.00 98.81 99 VAL A CA 1
ATOM 790 C C . VAL A 1 99 ? -2.489 -4.578 -5.424 1.00 98.81 99 VAL A C 1
ATOM 792 O O . VAL A 1 99 ? -3.132 -4.116 -4.486 1.00 98.81 99 VAL A O 1
ATOM 795 N N . ILE A 1 100 ? -2.440 -3.953 -6.603 1.00 98.75 100 ILE A N 1
ATOM 796 C CA . ILE A 1 100 ? -3.174 -2.704 -6.858 1.00 98.75 100 ILE A CA 1
ATOM 797 C C . ILE A 1 100 ? -4.692 -2.903 -6.752 1.00 98.75 100 ILE A C 1
ATOM 799 O O . ILE A 1 100 ? -5.395 -1.997 -6.311 1.00 98.75 100 ILE A O 1
ATOM 803 N N . THR A 1 101 ? -5.210 -4.085 -7.088 1.00 98.69 101 THR A N 1
ATOM 804 C CA . THR A 1 101 ? -6.636 -4.407 -6.915 1.00 98.69 101 THR A CA 1
ATOM 805 C C . THR A 1 101 ? -7.023 -4.502 -5.436 1.00 98.69 101 THR A C 1
ATOM 807 O O . THR A 1 101 ? -8.107 -4.050 -5.074 1.00 98.69 101 THR A O 1
ATOM 810 N N . LEU A 1 102 ? -6.130 -4.999 -4.571 1.00 98.81 102 LEU A N 1
ATOM 811 C CA . LEU A 1 102 ? -6.337 -4.998 -3.116 1.00 98.81 102 LEU A CA 1
ATOM 812 C C . LEU A 1 102 ? -6.424 -3.569 -2.564 1.00 98.81 102 LEU A C 1
ATOM 814 O O . LEU A 1 102 ? -7.375 -3.247 -1.857 1.00 98.81 102 LEU A O 1
ATOM 818 N N . TYR A 1 103 ? -5.495 -2.685 -2.951 1.00 98.75 103 TYR A N 1
ATOM 819 C CA . TYR A 1 103 ? -5.575 -1.265 -2.586 1.00 98.75 103 TYR A CA 1
ATOM 820 C C . TYR A 1 103 ? -6.848 -0.602 -3.119 1.00 98.75 103 TYR A C 1
ATOM 822 O O . TYR A 1 103 ? -7.493 0.156 -2.401 1.00 98.75 103 TYR A O 1
ATOM 830 N N . LYS A 1 104 ? -7.245 -0.908 -4.362 1.00 98.56 104 LYS A N 1
ATOM 831 C CA . LYS A 1 104 ? -8.475 -0.367 -4.950 1.00 98.56 104 LYS A CA 1
ATOM 832 C C . LYS A 1 104 ? -9.705 -0.742 -4.121 1.00 98.56 104 LYS A C 1
ATOM 834 O O . LYS A 1 104 ? -10.522 0.131 -3.865 1.00 98.56 104 LYS A O 1
ATOM 839 N N . ALA A 1 105 ? -9.822 -2.001 -3.694 1.00 98.31 105 ALA A N 1
ATOM 840 C CA . ALA A 1 105 ? -10.948 -2.456 -2.878 1.00 98.31 105 ALA A CA 1
ATOM 841 C C . ALA A 1 105 ? -11.064 -1.653 -1.572 1.00 98.31 105 ALA A C 1
ATOM 843 O O . ALA A 1 105 ? -12.158 -1.222 -1.215 1.00 98.31 105 ALA A O 1
ATOM 844 N N . VAL A 1 106 ? -9.925 -1.379 -0.927 1.0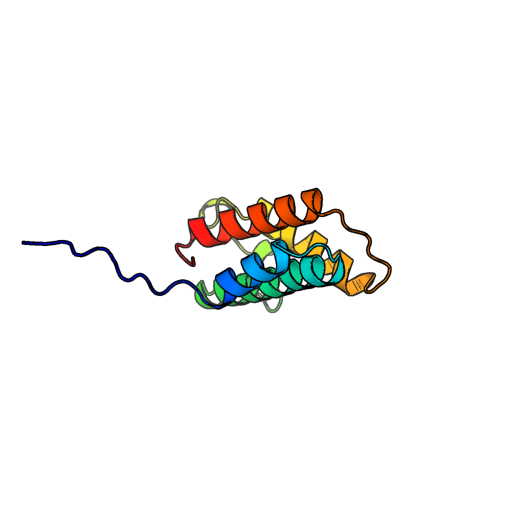0 98.06 106 VAL A N 1
ATOM 845 C CA . VAL A 1 106 ? -9.858 -0.511 0.255 1.00 98.06 106 VAL A CA 1
ATOM 846 C C . VAL A 1 106 ? -10.314 0.905 -0.072 1.00 98.06 106 VAL A C 1
ATOM 848 O O . VAL A 1 106 ? -11.168 1.458 0.608 1.00 98.06 106 VAL A O 1
ATOM 851 N N . PHE A 1 107 ? -9.778 1.516 -1.125 1.00 97.94 107 PHE A N 1
ATOM 852 C CA . PHE A 1 107 ? -10.128 2.896 -1.456 1.00 97.94 107 PHE A CA 1
ATOM 853 C C . PHE A 1 107 ? -11.588 3.061 -1.885 1.00 97.94 107 PHE A C 1
ATOM 855 O O . PHE A 1 107 ? -12.198 4.074 -1.545 1.00 97.94 107 PHE A O 1
ATOM 862 N N . ASP A 1 108 ? -12.151 2.077 -2.588 1.00 96.56 108 ASP A N 1
ATOM 863 C CA . ASP A 1 108 ? -13.565 2.061 -2.965 1.00 96.56 108 ASP A CA 1
ATOM 864 C C . ASP A 1 108 ? -14.468 1.983 -1.721 1.00 96.56 108 ASP A C 1
ATOM 866 O O . ASP A 1 108 ? -15.466 2.698 -1.658 1.00 96.56 108 ASP A O 1
ATOM 870 N N . GLU A 1 109 ? -14.117 1.162 -0.719 1.00 95.69 109 GLU A N 1
ATOM 871 C CA . GLU A 1 109 ? -14.897 1.022 0.524 1.00 95.69 109 GLU A CA 1
ATOM 872 C C . GLU A 1 109 ? -15.082 2.366 1.247 1.00 95.69 109 GLU A C 1
ATOM 874 O O . GLU A 1 109 ? -16.168 2.662 1.747 1.00 95.69 109 GLU A O 1
ATOM 879 N N . PHE A 1 110 ? -14.047 3.209 1.255 1.00 94.44 110 PHE A N 1
ATOM 880 C CA . PHE A 1 110 ? -14.069 4.524 1.905 1.00 94.44 110 PHE A CA 1
ATOM 881 C C . PHE A 1 110 ? -14.428 5.677 0.956 1.00 94.44 110 PHE A C 1
ATOM 883 O O . PHE A 1 110 ? -14.303 6.839 1.347 1.00 94.44 110 PHE A O 1
ATOM 890 N N . TYR A 1 111 ? -14.854 5.393 -0.282 1.00 94.19 111 TYR A N 1
ATOM 891 C CA . TYR A 1 111 ? -15.131 6.408 -1.312 1.00 94.19 111 TYR A CA 1
ATOM 892 C C . TYR A 1 111 ? -13.954 7.382 -1.531 1.00 94.19 111 TYR A C 1
ATOM 894 O O . TYR A 1 111 ? -14.139 8.574 -1.788 1.00 94.19 111 TYR A O 1
ATOM 902 N N . TYR A 1 112 ? -12.725 6.882 -1.379 1.00 93.25 112 TYR A N 1
ATOM 903 C CA . TYR A 1 112 ? -11.492 7.669 -1.454 1.00 93.25 112 TYR A CA 1
ATOM 904 C C . TYR A 1 112 ? -11.023 7.911 -2.903 1.00 93.25 112 TYR A C 1
ATOM 906 O O . TYR A 1 112 ? -10.228 8.827 -3.170 1.00 93.25 112 TYR A O 1
ATOM 914 N N . ILE A 1 113 ? -11.506 7.092 -3.845 1.00 91.56 113 ILE A N 1
ATOM 915 C CA . ILE A 1 113 ? -11.236 7.172 -5.292 1.00 91.56 113 ILE A CA 1
ATOM 916 C C . ILE A 1 113 ? -12.512 7.140 -6.128 1.00 91.56 113 ILE A C 1
ATOM 918 O O . ILE A 1 113 ? -13.553 6.670 -5.624 1.00 91.56 113 ILE A O 1
#

pLDDT: mean 92.28, std 14.27, range [35.75, 98.81]

Solvent-accessible surface area (backbone atoms only — not comparable to full-atom values): 6559 Å² total; per-residue (Å²): 141,82,77,89,71,73,82,68,77,74,42,67,68,58,54,48,30,54,54,28,58,70,52,92,48,59,70,37,36,52,47,21,48,50,53,49,50,54,52,49,46,53,50,42,56,73,71,63,49,62,58,95,45,66,70,45,21,66,66,66,54,58,68,91,82,40,87,45,50,66,35,48,54,52,36,50,51,53,42,51,47,39,70,76,43,46,88,77,47,85,70,54,72,67,56,44,52,51,40,52,48,28,49,45,54,42,32,54,75,70,64,68,95

Mean predicted aligned error: 4.88 Å

Nearest PDB structures (foldseek):
  2vpw-assembly1_G  TM=4.727E-01  e=5.562E+00  Thermus thermophilus HB27

Sequence (113 aa):
DEGLVNNIPKNKKWQRVLTHMQSTNQSDWKLAILEADIMLEELLDAAKFPGETISEKLKNIEQSDFNTIEAAWEAHKVRNSIAHRGADFAISKDEAQRVITLYKAVFDEFYYI

Organism: NCBI:txid1975111

Foldseek 3Di:
DDDPPPPPPPPPLLVQLVVLLVDPDPVSLLVSLVSLLVVLVVVLVVVVQDDDDLVRSLVRDDCVVAVLSVLNVVSVVLNVVCVVCPPNDDDDSVRSVVSVVSSVVRCVVVVVD

Secondary structure (DSSP, 8-state):
-----------HHHHHHHHHHHSS-HHHHHHHHHHHHHHHHHHHHHTT-S-SSHHHHHHSS-GGG-TTHHHHHHHHHHHHHHHHHGGG----HHHHHHHHHHHHHHHHHTT--